Protein AF-A0A2D6XL61-F1 (afdb_monomer_lite)

Sequence (64 aa):
MGQRRINRGLARRDELRARSAERTEIRNKLTSQQQLRALDYRLGKGVGAVKERARLEALIDAGK

Radius of gyration: 18.35 Å; chains: 1; bounding box: 45×20×55 Å

pLDDT: mean 87.24, std 12.27, range [45.88, 96.12]

Foldseek 3Di:
DDDPPPPVVVVVVVVVVVVVVVVVVVLVPDQLVRNLVVCCVPQNNPGDPVVSNVVSVVVVVVVD

Structure (mmCIF, N/CA/C/O backbone):
data_AF-A0A2D6XL61-F1
#
_entry.id   AF-A0A2D6XL61-F1
#
loop_
_atom_site.group_PDB
_atom_site.id
_atom_site.type_symbol
_atom_site.label_atom_id
_atom_site.label_alt_id
_atom_site.label_comp_id
_atom_site.label_asym_id
_atom_site.label_entity_id
_atom_site.label_seq_id
_atom_site.pdbx_PDB_ins_code
_atom_site.Cartn_x
_atom_site.Cartn_y
_atom_site.Cartn_z
_atom_site.occupancy
_atom_site.B_iso_or_equiv
_atom_site.auth_seq_id
_atom_site.auth_comp_id
_atom_site.auth_asym_id
_atom_site.auth_atom_id
_atom_site.pdbx_PDB_model_num
ATOM 1 N N . MET A 1 1 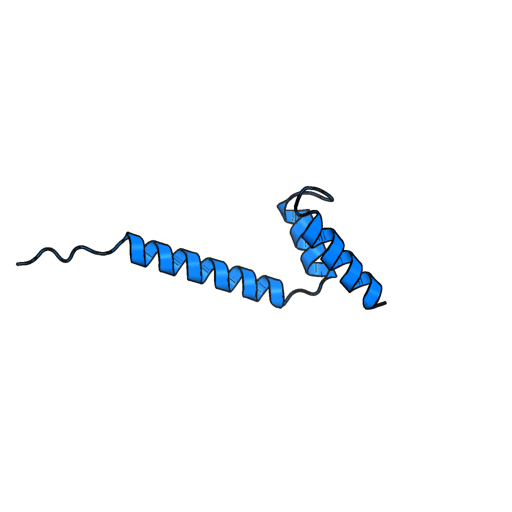? 33.078 -8.539 -35.506 1.00 45.88 1 MET A N 1
ATOM 2 C CA . MET A 1 1 ? 32.679 -7.548 -34.481 1.00 45.88 1 MET A CA 1
ATOM 3 C C . MET A 1 1 ? 31.196 -7.725 -34.169 1.00 45.88 1 MET A C 1
ATOM 5 O O . MET A 1 1 ? 30.355 -7.168 -34.862 1.00 45.88 1 MET A O 1
ATOM 9 N N . GLY A 1 2 ? 30.859 -8.597 -33.214 1.00 48.62 2 GLY A N 1
ATOM 10 C CA . GLY A 1 2 ? 29.466 -8.932 -32.899 1.00 48.62 2 GLY A CA 1
ATOM 11 C C . GLY A 1 2 ? 28.757 -7.775 -32.198 1.00 48.62 2 GLY A C 1
ATOM 12 O O . GLY A 1 2 ? 29.227 -7.289 -31.171 1.00 48.62 2 GLY A O 1
ATOM 13 N N . GLN A 1 3 ? 27.628 -7.330 -32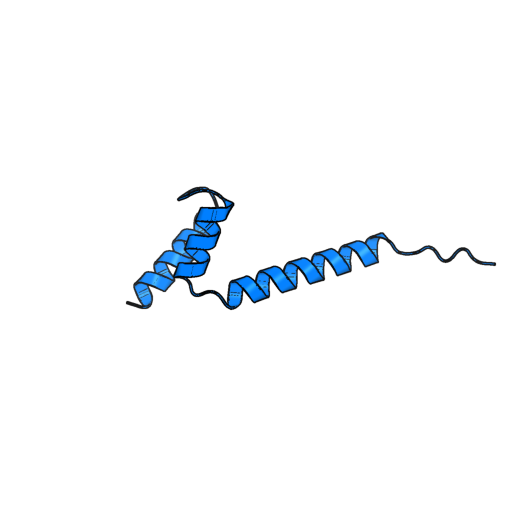.746 1.00 59.81 3 GLN A N 1
ATOM 14 C CA . GLN A 1 3 ? 26.768 -6.339 -32.104 1.00 59.81 3 GLN A CA 1
ATOM 15 C C . GLN A 1 3 ? 26.263 -6.906 -30.769 1.00 59.81 3 GLN A C 1
ATOM 17 O O . GLN A 1 3 ? 25.417 -7.800 -30.744 1.00 59.81 3 GLN A O 1
ATOM 22 N N . ARG A 1 4 ? 26.789 -6.390 -29.647 1.00 61.31 4 ARG A N 1
ATOM 23 C CA . ARG A 1 4 ? 26.246 -6.626 -28.300 1.00 61.31 4 ARG A CA 1
ATOM 24 C C . ARG A 1 4 ? 24.802 -6.134 -28.296 1.00 61.31 4 ARG A C 1
ATOM 26 O O . ARG A 1 4 ? 24.545 -4.941 -28.161 1.00 61.31 4 ARG A O 1
ATOM 33 N N . ARG A 1 5 ? 23.850 -7.053 -28.466 1.00 61.38 5 ARG A N 1
ATOM 34 C CA . ARG A 1 5 ? 22.426 -6.778 -28.277 1.00 61.38 5 ARG A CA 1
ATOM 35 C C . ARG A 1 5 ? 22.231 -6.438 -26.802 1.00 61.38 5 ARG A C 1
ATOM 37 O O . ARG A 1 5 ? 22.175 -7.326 -25.958 1.00 61.38 5 ARG A O 1
ATOM 44 N N . ILE A 1 6 ? 22.210 -5.148 -26.475 1.00 64.12 6 ILE A N 1
ATOM 45 C CA . ILE A 1 6 ? 21.870 -4.676 -25.132 1.00 64.12 6 ILE A CA 1
ATOM 46 C C . ILE A 1 6 ? 20.462 -5.202 -24.851 1.00 64.12 6 ILE A C 1
ATOM 48 O O . ILE A 1 6 ? 19.510 -4.803 -25.523 1.00 64.12 6 ILE A O 1
ATOM 52 N N . ASN A 1 7 ? 20.331 -6.123 -23.894 1.00 70.94 7 ASN A N 1
ATOM 53 C CA . ASN A 1 7 ? 19.056 -6.693 -23.460 1.00 70.94 7 ASN A CA 1
ATOM 54 C C . ASN A 1 7 ? 18.221 -5.630 -22.718 1.00 70.94 7 ASN A C 1
ATOM 56 O O . ASN A 1 7 ? 17.980 -5.728 -21.517 1.00 70.94 7 ASN A O 1
ATOM 60 N N . ARG A 1 8 ? 17.772 -4.589 -23.431 1.00 67.44 8 ARG A N 1
ATOM 61 C CA . ARG A 1 8 ? 17.012 -3.448 -22.889 1.00 67.44 8 ARG A CA 1
ATOM 62 C C . ARG A 1 8 ? 15.737 -3.886 -22.161 1.00 67.44 8 ARG A C 1
ATOM 64 O O . ARG A 1 8 ? 15.338 -3.245 -21.197 1.00 67.44 8 ARG A O 1
ATOM 71 N N . GLY A 1 9 ? 15.126 -4.995 -22.585 1.00 76.06 9 GLY A N 1
ATOM 72 C CA . GLY A 1 9 ? 13.967 -5.582 -21.905 1.00 76.06 9 GLY A CA 1
ATOM 73 C C . GLY A 1 9 ? 14.291 -6.127 -20.509 1.00 76.06 9 GLY A C 1
ATOM 74 O O . GLY A 1 9 ? 13.492 -5.948 -19.594 1.00 76.06 9 GLY A O 1
ATOM 75 N N . LEU A 1 10 ? 15.471 -6.733 -20.325 1.00 76.81 10 LEU A N 1
ATOM 76 C CA . LEU A 1 10 ? 15.923 -7.218 -19.016 1.00 76.81 10 LEU A CA 1
ATOM 77 C C . LEU A 1 10 ? 16.277 -6.047 -18.097 1.00 76.81 10 LEU A C 1
ATOM 79 O O . LEU A 1 10 ? 15.762 -5.990 -16.986 1.00 76.81 10 LEU A O 1
ATOM 83 N N . ALA A 1 11 ? 17.032 -5.066 -18.607 1.00 79.62 11 ALA A N 1
ATOM 84 C CA . ALA A 1 11 ? 17.375 -3.855 -17.859 1.00 79.62 11 ALA A CA 1
ATOM 85 C C . ALA A 1 11 ? 16.119 -3.117 -17.357 1.00 79.62 11 ALA A C 1
ATOM 87 O O . ALA A 1 11 ? 15.991 -2.839 -16.169 1.00 79.62 11 ALA A O 1
ATOM 88 N N . ARG A 1 12 ? 15.119 -2.917 -18.228 1.00 84.88 12 ARG A N 1
ATOM 89 C CA . ARG A 1 12 ? 13.837 -2.304 -17.846 1.00 84.88 12 ARG A CA 1
ATOM 90 C C . ARG A 1 12 ? 13.074 -3.128 -16.805 1.00 84.88 12 ARG A C 1
ATOM 92 O O . ARG A 1 12 ? 12.420 -2.564 -15.933 1.00 84.88 12 ARG A O 1
ATOM 99 N N . ARG A 1 13 ? 13.114 -4.461 -16.894 1.00 88.00 13 ARG A N 1
ATOM 100 C CA . ARG A 1 13 ? 12.452 -5.339 -15.919 1.00 88.00 13 ARG A CA 1
ATOM 101 C C . ARG A 1 13 ? 13.104 -5.233 -14.541 1.00 88.00 13 ARG A C 1
ATOM 103 O O . ARG A 1 13 ? 12.384 -5.167 -13.547 1.00 88.00 13 ARG A O 1
ATOM 110 N N . ASP A 1 14 ? 14.429 -5.194 -14.492 1.00 89.94 14 ASP A N 1
ATOM 111 C CA . ASP A 1 14 ? 15.175 -5.079 -13.240 1.00 89.94 14 ASP A CA 1
ATOM 112 C C . ASP A 1 14 ? 14.973 -3.696 -12.601 1.00 89.94 14 ASP A C 1
ATOM 114 O O . ASP A 1 14 ? 14.700 -3.617 -11.404 1.00 89.94 14 ASP A O 1
ATOM 118 N N . GLU A 1 15 ? 14.940 -2.624 -13.398 1.00 89.88 15 GLU A N 1
ATOM 119 C CA . GLU A 1 15 ? 14.568 -1.279 -12.934 1.00 89.88 15 GLU A CA 1
ATOM 120 C C . GLU A 1 15 ? 13.151 -1.232 -12.337 1.00 89.88 15 GLU A C 1
ATOM 122 O O . GLU A 1 15 ? 12.930 -0.663 -11.266 1.00 89.88 15 GLU A O 1
ATOM 127 N N . LEU A 1 16 ? 12.165 -1.842 -13.007 1.00 91.19 16 LEU A N 1
ATOM 128 C CA . LEU A 1 16 ? 10.790 -1.890 -12.503 1.00 91.19 16 LEU A CA 1
ATOM 129 C C . LEU A 1 16 ? 10.684 -2.700 -11.207 1.00 91.19 16 LEU A C 1
ATOM 131 O O . LEU A 1 16 ? 9.920 -2.319 -10.315 1.00 91.19 16 LEU A O 1
ATOM 135 N N . ARG A 1 17 ? 11.454 -3.788 -11.089 1.00 92.81 17 ARG A N 1
ATOM 136 C CA . ARG A 1 17 ? 11.529 -4.593 -9.866 1.00 92.81 17 ARG A CA 1
ATOM 137 C C . ARG A 1 17 ? 12.138 -3.788 -8.721 1.00 92.81 17 ARG A C 1
ATOM 139 O O . ARG A 1 17 ? 11.530 -3.759 -7.656 1.00 92.81 17 ARG A O 1
ATOM 146 N N . ALA A 1 18 ? 13.256 -3.099 -8.952 1.00 93.25 18 ALA A N 1
ATOM 147 C CA . ALA A 1 18 ? 13.904 -2.247 -7.955 1.00 93.25 18 ALA A CA 1
ATOM 148 C C . ALA A 1 18 ? 12.948 -1.160 -7.442 1.00 93.25 18 ALA A C 1
ATOM 150 O O . ALA A 1 18 ? 12.667 -1.090 -6.249 1.00 93.25 18 ALA A O 1
ATOM 151 N N . ARG A 1 19 ? 12.301 -0.419 -8.354 1.00 91.56 19 ARG A N 1
ATOM 152 C CA . ARG A 1 19 ? 11.291 0.590 -7.986 1.00 91.56 19 ARG A CA 1
ATOM 153 C C . ARG A 1 19 ? 10.109 -0.004 -7.226 1.00 91.56 19 ARG A C 1
ATOM 155 O O . ARG A 1 19 ? 9.501 0.668 -6.397 1.00 91.56 19 ARG A O 1
ATOM 162 N N . SER A 1 20 ? 9.709 -1.236 -7.541 1.00 91.88 20 SER A N 1
ATOM 163 C CA . SER A 1 20 ? 8.635 -1.900 -6.804 1.00 91.88 20 SER A CA 1
ATOM 164 C C . SER A 1 20 ? 9.069 -2.312 -5.404 1.00 91.88 20 SER A C 1
ATOM 166 O O . SER A 1 20 ? 8.278 -2.146 -4.480 1.00 91.88 20 SER A O 1
ATOM 168 N N . ALA A 1 21 ? 10.295 -2.810 -5.247 1.00 93.62 21 ALA A N 1
ATOM 169 C CA . ALA A 1 21 ? 10.865 -3.153 -3.951 1.00 93.62 21 ALA A CA 1
ATOM 170 C C . ALA A 1 21 ? 10.963 -1.914 -3.052 1.00 93.62 21 ALA A C 1
ATOM 172 O O . ALA A 1 21 ? 10.420 -1.935 -1.954 1.00 93.62 21 ALA A O 1
ATOM 173 N N . GLU A 1 22 ? 11.506 -0.804 -3.557 1.00 92.88 22 GLU A N 1
ATOM 174 C CA . GLU A 1 22 ? 11.595 0.464 -2.816 1.00 92.88 22 GLU A CA 1
ATOM 175 C C . GLU A 1 22 ? 10.222 0.953 -2.333 1.00 92.88 22 GLU A C 1
ATOM 177 O O . GLU A 1 22 ? 10.047 1.312 -1.168 1.00 92.88 22 GLU A O 1
ATOM 182 N N . ARG A 1 23 ? 9.200 0.919 -3.202 1.00 88.75 23 ARG A N 1
ATOM 183 C CA . ARG A 1 23 ? 7.829 1.290 -2.810 1.00 88.75 23 ARG A CA 1
ATOM 184 C C . ARG A 1 23 ? 7.278 0.386 -1.711 1.00 88.75 23 ARG A C 1
ATOM 186 O O . ARG A 1 23 ? 6.572 0.875 -0.829 1.00 88.75 23 ARG A O 1
ATOM 193 N N . THR A 1 24 ? 7.564 -0.911 -1.779 1.00 89.81 24 THR A N 1
ATOM 194 C CA . THR A 1 24 ? 7.148 -1.876 -0.759 1.00 89.81 24 THR A CA 1
ATOM 195 C C . THR A 1 24 ? 7.875 -1.628 0.558 1.00 89.81 24 THR A C 1
ATOM 197 O O . THR A 1 24 ? 7.231 -1.609 1.600 1.00 89.81 24 THR A O 1
ATOM 200 N N . GLU A 1 25 ? 9.180 -1.364 0.535 1.00 92.88 25 GLU A N 1
ATOM 201 C CA . GLU A 1 25 ? 9.947 -1.051 1.743 1.00 92.88 25 GLU A CA 1
ATOM 202 C C . GLU A 1 25 ? 9.450 0.220 2.424 1.00 92.88 25 GLU A C 1
ATOM 204 O O . GLU A 1 25 ? 9.228 0.223 3.634 1.00 92.88 25 GLU A O 1
ATOM 209 N N . ILE A 1 26 ? 9.220 1.287 1.653 1.00 90.94 26 ILE A N 1
ATOM 210 C CA . ILE A 1 26 ? 8.656 2.531 2.183 1.00 90.94 26 ILE A CA 1
ATOM 211 C C . ILE A 1 26 ? 7.287 2.252 2.804 1.00 90.94 26 ILE A C 1
ATOM 213 O O . IL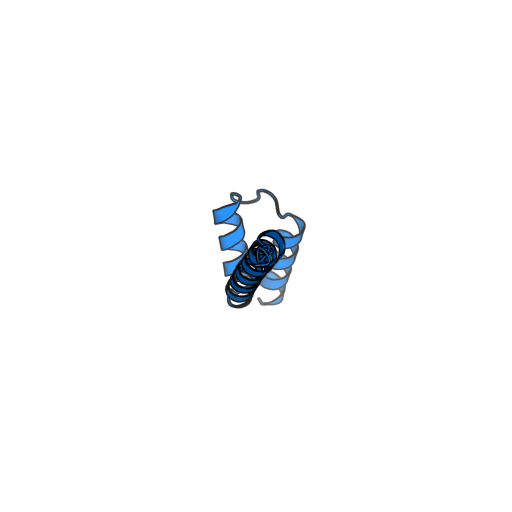E A 1 26 ? 7.032 2.693 3.920 1.00 90.94 26 ILE A O 1
ATOM 217 N N . ARG A 1 27 ? 6.425 1.478 2.129 1.00 90.25 27 ARG A N 1
ATOM 218 C CA . ARG A 1 27 ? 5.112 1.098 2.668 1.00 90.25 27 ARG A CA 1
ATOM 219 C C . ARG A 1 27 ? 5.235 0.315 3.975 1.00 90.25 27 ARG A C 1
ATOM 221 O O . ARG A 1 27 ? 4.514 0.628 4.913 1.00 90.25 27 ARG A O 1
ATOM 228 N N . ASN A 1 28 ? 6.141 -0.654 4.049 1.00 90.75 28 ASN A N 1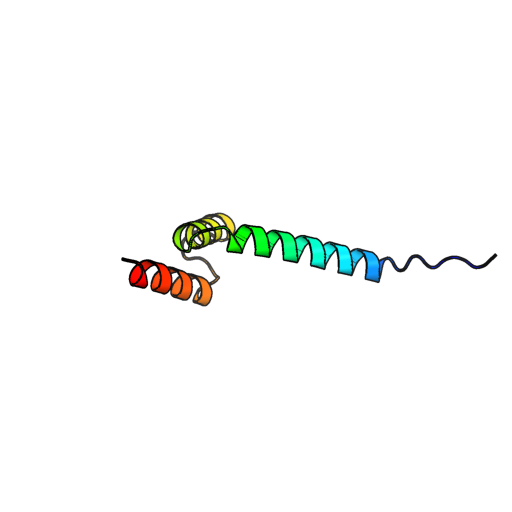
ATOM 229 C CA . ASN A 1 28 ? 6.321 -1.505 5.226 1.00 90.75 28 ASN A CA 1
ATOM 230 C C . ASN A 1 28 ? 6.839 -0.734 6.448 1.00 90.75 28 ASN A C 1
ATOM 232 O O . ASN A 1 28 ? 6.588 -1.150 7.573 1.00 90.75 28 ASN A O 1
ATOM 236 N N . LYS A 1 29 ? 7.530 0.394 6.240 1.00 93.81 29 LYS A N 1
ATOM 237 C CA . LYS A 1 29 ? 7.960 1.294 7.323 1.00 93.81 29 LYS A CA 1
ATOM 238 C C . LYS A 1 29 ? 6.822 2.153 7.886 1.00 93.81 29 LYS A C 1
ATOM 240 O O . LYS A 1 29 ? 6.985 2.742 8.950 1.00 93.81 29 LYS A O 1
ATOM 245 N N . LEU A 1 30 ? 5.692 2.256 7.184 1.00 93.00 30 LEU A N 1
ATOM 246 C CA . LEU A 1 30 ? 4.535 3.031 7.629 1.00 93.00 30 LEU A CA 1
ATOM 247 C C . LEU A 1 30 ? 3.640 2.192 8.544 1.00 93.00 30 LEU A C 1
ATOM 249 O O . LEU A 1 30 ? 3.365 1.025 8.260 1.00 93.00 30 LEU A O 1
ATOM 253 N N . THR A 1 31 ? 3.103 2.819 9.590 1.00 95.25 31 THR A N 1
ATOM 254 C CA . THR A 1 31 ? 2.061 2.212 10.431 1.00 95.25 31 THR A CA 1
ATOM 255 C C . THR A 1 31 ? 0.768 2.002 9.641 1.00 95.25 31 THR A C 1
ATOM 257 O O . THR A 1 31 ? 0.536 2.672 8.632 1.00 95.25 31 THR A O 1
ATOM 260 N N . SER A 1 32 ? -0.132 1.136 10.115 1.00 94.50 32 SER A N 1
ATOM 261 C CA . SER A 1 32 ? -1.417 0.886 9.442 1.00 94.50 32 SER A CA 1
ATOM 262 C C . SER A 1 32 ? -2.223 2.174 9.199 1.00 94.50 32 SER A C 1
ATOM 264 O O . SER A 1 32 ? -2.767 2.370 8.112 1.00 94.50 32 SER A O 1
ATOM 266 N N . GLN A 1 33 ? -2.216 3.115 10.156 1.00 94.75 33 GLN A N 1
ATOM 267 C CA . GLN A 1 33 ? -2.850 4.434 9.994 1.00 94.75 33 GLN A CA 1
ATOM 268 C C . GLN A 1 33 ? -2.181 5.276 8.902 1.00 94.75 33 GLN A C 1
ATOM 270 O O . GLN A 1 33 ? -2.858 5.911 8.093 1.00 94.75 33 GLN A O 1
ATOM 275 N N . GLN A 1 34 ? -0.849 5.289 8.859 1.00 95.69 34 GLN A N 1
ATOM 276 C CA . GLN A 1 34 ? -0.099 6.020 7.840 1.00 95.69 34 GLN A CA 1
ATOM 277 C C . GLN A 1 34 ? -0.289 5.403 6.448 1.00 95.69 34 GLN A C 1
ATOM 279 O O . GLN A 1 34 ? -0.437 6.136 5.471 1.00 95.69 34 GLN A O 1
ATOM 284 N N . GLN A 1 35 ? -0.353 4.073 6.348 1.00 95.31 35 GLN A N 1
ATOM 285 C CA . GLN A 1 35 ? -0.641 3.374 5.096 1.00 95.31 35 GLN A CA 1
ATOM 286 C C . GLN A 1 35 ? -2.043 3.697 4.570 1.00 95.31 35 GLN A C 1
ATOM 288 O O . GLN A 1 35 ? -2.200 3.884 3.361 1.00 95.31 35 GLN A O 1
ATOM 293 N N . LEU A 1 36 ? -3.040 3.803 5.455 1.00 94.94 36 LEU A N 1
ATOM 294 C CA . LEU A 1 36 ? -4.405 4.181 5.086 1.00 94.94 36 LEU A CA 1
ATOM 295 C C . LEU A 1 36 ? -4.461 5.629 4.576 1.00 94.94 36 LEU A C 1
ATOM 297 O O . LEU A 1 36 ? -4.993 5.880 3.497 1.00 94.94 36 LEU A O 1
ATOM 301 N N . ARG A 1 37 ? -3.801 6.566 5.272 1.00 94.62 37 ARG A N 1
ATOM 302 C CA . ARG A 1 37 ? -3.679 7.965 4.819 1.00 94.62 37 ARG A CA 1
ATOM 303 C C . ARG A 1 37 ? -2.968 8.082 3.470 1.00 94.62 37 ARG A C 1
ATOM 305 O O . ARG A 1 37 ? -3.376 8.872 2.624 1.00 94.62 37 ARG A O 1
ATOM 312 N N . ALA A 1 38 ? -1.924 7.287 3.243 1.00 93.50 38 ALA A N 1
ATOM 313 C CA . ALA A 1 38 ? -1.225 7.258 1.962 1.00 93.50 38 ALA A CA 1
ATOM 314 C C . ALA A 1 38 ? -2.117 6.732 0.821 1.00 93.50 38 ALA A C 1
ATOM 316 O O . ALA A 1 38 ? -2.004 7.206 -0.309 1.00 93.50 38 ALA A O 1
ATOM 317 N N . LEU A 1 39 ? -3.011 5.773 1.098 1.00 92.81 39 LEU A N 1
ATOM 318 C CA . LEU A 1 39 ? -4.014 5.324 0.126 1.00 92.81 39 LEU A CA 1
ATOM 319 C C . LEU A 1 39 ? -5.033 6.426 -0.176 1.00 92.81 39 LEU A C 1
ATOM 321 O O . LEU A 1 39 ? -5.304 6.678 -1.349 1.00 92.81 39 LEU A O 1
ATOM 325 N N . ASP A 1 40 ? -5.532 7.116 0.850 1.00 94.94 40 ASP A N 1
ATOM 326 C CA . ASP A 1 40 ? -6.453 8.248 0.686 1.00 94.94 40 ASP A CA 1
ATOM 327 C C . ASP A 1 40 ? -5.846 9.384 -0.133 1.00 94.94 40 ASP A C 1
ATOM 329 O O . ASP A 1 40 ? -6.512 9.924 -1.012 1.00 94.94 40 ASP A O 1
ATOM 333 N N . TYR A 1 41 ? -4.574 9.708 0.098 1.00 93.75 41 TYR A N 1
ATOM 334 C CA . TYR A 1 41 ? -3.871 10.733 -0.671 1.00 93.75 41 TYR A CA 1
ATOM 335 C C . TYR A 1 41 ? -3.727 10.361 -2.155 1.00 93.75 41 TYR A C 1
ATOM 337 O O . TYR A 1 41 ? -3.861 11.216 -3.024 1.00 93.75 41 TYR A O 1
ATOM 345 N N . ARG A 1 42 ? -3.454 9.086 -2.464 1.00 91.06 42 ARG A N 1
ATOM 346 C CA . ARG A 1 42 ? -3.178 8.643 -3.844 1.00 91.06 42 ARG A CA 1
ATOM 347 C C . ARG A 1 42 ? -4.429 8.387 -4.670 1.00 91.06 42 ARG A C 1
ATOM 349 O O . ARG A 1 42 ? -4.396 8.602 -5.876 1.00 91.06 42 ARG A O 1
ATOM 356 N N . LEU A 1 43 ? -5.473 7.844 -4.050 1.00 93.12 43 LEU A N 1
ATOM 357 C CA . LEU A 1 43 ? -6.676 7.393 -4.755 1.00 93.12 43 LEU A CA 1
ATOM 358 C C . LEU A 1 43 ? -7.886 8.294 -4.493 1.00 93.12 43 LEU A C 1
ATOM 360 O O . LEU A 1 43 ? -8.844 8.244 -5.255 1.00 93.12 43 LEU A O 1
ATOM 364 N N . GLY A 1 44 ? -7.843 9.113 -3.443 1.00 92.44 44 GLY A N 1
ATOM 365 C CA . GLY A 1 44 ? -9.005 9.791 -2.882 1.00 92.44 44 GLY A CA 1
ATOM 366 C C . GLY A 1 44 ? -9.574 9.021 -1.689 1.00 92.44 44 GLY A C 1
ATOM 367 O O . GLY A 1 44 ? -9.461 7.793 -1.594 1.00 92.44 44 GLY A O 1
ATOM 368 N N . LYS A 1 45 ? -10.190 9.750 -0.752 1.00 92.38 45 LYS A N 1
ATOM 369 C CA . LYS A 1 45 ? -10.756 9.162 0.467 1.00 92.38 45 LYS A CA 1
ATOM 370 C C . LYS A 1 45 ? -11.872 8.174 0.129 1.00 92.38 45 LYS A C 1
ATOM 372 O O . LYS A 1 45 ? -12.822 8.533 -0.556 1.00 92.38 45 LYS A O 1
ATOM 377 N N . GLY A 1 46 ? -11.750 6.935 0.606 1.00 89.31 46 GLY A N 1
ATOM 378 C CA . GLY A 1 46 ? -12.733 5.872 0.346 1.00 89.31 46 GLY A CA 1
ATOM 379 C C . GLY A 1 46 ? -12.776 5.365 -1.103 1.00 89.31 46 GLY A C 1
ATOM 380 O O . GLY A 1 46 ? -13.622 4.541 -1.436 1.00 89.31 46 GLY A O 1
ATOM 381 N N . VAL A 1 47 ? -11.863 5.816 -1.969 1.00 94.00 47 VAL A N 1
ATOM 382 C CA . VAL A 1 47 ? -11.824 5.415 -3.379 1.00 94.00 47 VAL A CA 1
ATOM 383 C C . VAL A 1 47 ? -10.862 4.243 -3.564 1.00 94.00 47 VAL A C 1
ATOM 385 O O . VAL A 1 47 ? -9.710 4.288 -3.116 1.00 94.00 47 VAL A O 1
ATOM 388 N N . GLY A 1 48 ? -11.335 3.195 -4.247 1.00 94.12 48 GLY A N 1
ATOM 389 C CA . GLY A 1 48 ? -10.537 2.027 -4.624 1.00 94.12 48 GLY A CA 1
ATOM 390 C C . GLY A 1 48 ? -9.950 1.257 -3.436 1.00 94.12 48 GLY A C 1
ATOM 391 O O . GLY A 1 48 ? -10.268 1.516 -2.280 1.00 94.12 48 GLY A O 1
ATOM 392 N N . ALA A 1 49 ? -9.090 0.275 -3.728 1.00 93.75 49 ALA A N 1
ATOM 393 C CA . ALA A 1 49 ? -8.338 -0.498 -2.728 1.00 93.75 49 ALA A CA 1
ATOM 394 C C . ALA A 1 49 ? -9.179 -1.047 -1.547 1.00 93.75 49 ALA A C 1
ATOM 396 O O . ALA A 1 49 ? -8.661 -1.202 -0.446 1.00 93.75 49 ALA A O 1
ATOM 397 N N . VAL A 1 50 ? -10.460 -1.368 -1.777 1.00 95.25 50 VAL A N 1
ATOM 398 C CA . VAL A 1 50 ? -11.460 -1.684 -0.733 1.00 95.25 50 VAL A CA 1
ATOM 399 C C . VAL A 1 50 ? -10.968 -2.744 0.256 1.00 95.25 50 VAL A C 1
ATOM 401 O O . VAL A 1 50 ? -11.055 -2.554 1.464 1.00 95.25 50 VAL A O 1
ATOM 404 N N . LYS A 1 51 ? -10.382 -3.836 -0.248 1.00 96.12 51 LYS A N 1
ATOM 405 C CA . LYS A 1 51 ? -9.851 -4.921 0.594 1.00 96.12 51 LYS A CA 1
ATOM 406 C C . LYS A 1 51 ? -8.685 -4.470 1.473 1.00 96.12 51 LYS A C 1
ATOM 408 O O . LYS A 1 51 ? -8.605 -4.855 2.633 1.00 96.12 51 LYS A O 1
ATOM 413 N N . GLU A 1 52 ? -7.788 -3.662 0.916 1.00 94.19 52 GLU A N 1
ATOM 414 C CA . GLU A 1 52 ? -6.622 -3.166 1.648 1.00 94.19 52 GLU A CA 1
ATOM 415 C C . GLU A 1 52 ? -7.040 -2.155 2.716 1.00 94.19 52 GLU A C 1
ATOM 417 O O . GLU A 1 52 ? -6.527 -2.194 3.827 1.00 94.19 52 GLU A O 1
ATOM 422 N N . ARG A 1 53 ? -8.018 -1.297 2.407 1.00 94.75 53 ARG A N 1
ATOM 423 C CA . ARG A 1 53 ? -8.609 -0.361 3.370 1.00 94.75 53 ARG A CA 1
ATOM 424 C C . ARG A 1 53 ? -9.213 -1.102 4.556 1.00 94.75 53 ARG A C 1
ATOM 426 O O . ARG A 1 53 ? -8.783 -0.865 5.677 1.00 94.75 53 ARG A O 1
ATOM 433 N N . ALA A 1 54 ? -10.094 -2.067 4.292 1.00 95.38 54 ALA A N 1
ATOM 434 C CA . ALA A 1 54 ? -10.723 -2.872 5.335 1.00 95.38 54 ALA A CA 1
ATOM 435 C C . ALA A 1 54 ? -9.691 -3.623 6.193 1.00 95.38 54 ALA A C 1
ATOM 437 O O . ALA A 1 54 ? -9.803 -3.668 7.414 1.00 95.38 54 ALA A O 1
ATOM 438 N N . ARG A 1 55 ? -8.642 -4.179 5.570 1.00 95.38 55 ARG A N 1
ATOM 439 C CA . ARG A 1 55 ? -7.546 -4.831 6.299 1.00 95.38 55 ARG A CA 1
ATOM 440 C C . ARG A 1 55 ? -6.804 -3.852 7.208 1.00 95.38 55 ARG A C 1
ATOM 442 O O . ARG A 1 55 ? -6.526 -4.186 8.355 1.00 95.38 55 ARG A O 1
ATOM 449 N N . LEU A 1 56 ? -6.441 -2.677 6.695 1.00 94.31 56 LEU A N 1
ATOM 450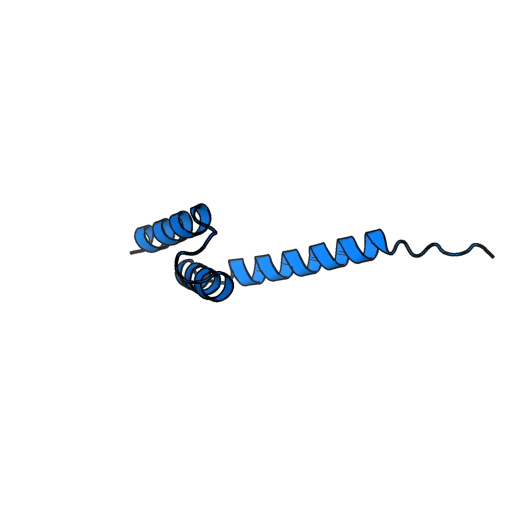 C CA . LEU A 1 56 ? -5.722 -1.665 7.467 1.00 94.31 56 LEU A CA 1
ATOM 451 C C . LEU A 1 56 ? -6.573 -1.134 8.618 1.00 94.31 56 LEU A C 1
ATOM 453 O O . LEU A 1 56 ? -6.054 -1.003 9.718 1.00 94.31 56 LEU A O 1
ATOM 457 N N . GLU A 1 57 ? -7.860 -0.882 8.387 1.00 94.25 57 GLU A N 1
ATOM 458 C CA . GLU A 1 57 ? -8.822 -0.476 9.417 1.00 94.25 57 GLU A CA 1
ATOM 459 C C . GLU A 1 57 ? -8.942 -1.537 10.515 1.00 94.25 57 GLU A C 1
ATOM 461 O O . GLU A 1 57 ? -8.758 -1.213 11.684 1.00 94.25 57 GLU A O 1
ATOM 466 N N . ALA A 1 58 ? -9.091 -2.816 10.154 1.00 95.50 58 ALA A N 1
ATOM 467 C CA . ALA A 1 58 ? -9.117 -3.910 11.125 1.00 95.50 58 ALA A CA 1
ATOM 468 C C . ALA A 1 58 ? -7.827 -3.997 11.961 1.00 95.50 58 ALA A C 1
ATOM 470 O O . ALA A 1 58 ? -7.885 -4.223 13.166 1.00 95.50 58 ALA A O 1
ATOM 471 N N . LEU A 1 59 ? -6.655 -3.785 11.348 1.00 94.00 59 LEU A N 1
ATOM 472 C CA . LEU A 1 59 ? -5.377 -3.742 12.072 1.00 94.00 59 LEU A CA 1
ATOM 473 C C . LEU A 1 59 ? -5.261 -2.523 12.997 1.00 94.00 59 LEU A C 1
ATOM 475 O O . LEU A 1 59 ? -4.604 -2.608 14.029 1.00 94.00 59 LEU A O 1
ATOM 479 N N . ILE A 1 60 ? -5.851 -1.387 12.619 1.00 93.81 60 ILE A N 1
ATOM 480 C CA . ILE A 1 60 ? -5.887 -0.180 13.454 1.00 93.81 60 ILE A CA 1
ATOM 481 C C . ILE A 1 60 ? -6.789 -0.408 14.664 1.00 93.81 60 ILE A C 1
ATOM 483 O O . ILE A 1 60 ? -6.415 -0.030 15.770 1.00 93.81 60 ILE A O 1
ATOM 487 N N . ASP A 1 61 ? -7.9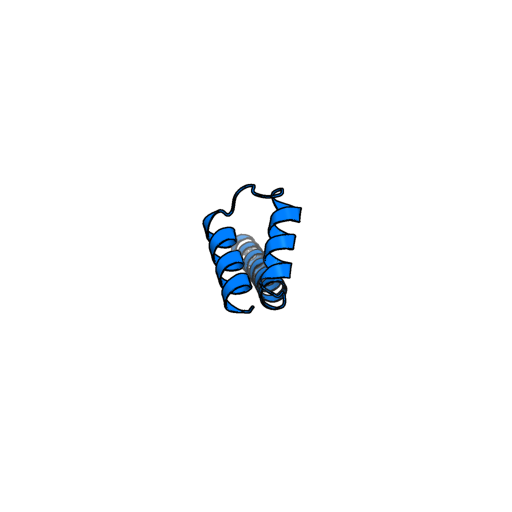53 -1.020 14.460 1.00 93.00 61 ASP A N 1
ATOM 488 C CA . ASP A 1 61 ? -8.911 -1.276 15.531 1.00 93.00 61 ASP A CA 1
ATOM 489 C C . ASP A 1 61 ? -8.451 -2.389 16.476 1.00 93.00 61 ASP A C 1
ATOM 491 O O . ASP A 1 61 ? -8.650 -2.266 17.677 1.00 93.00 61 ASP A O 1
ATOM 495 N N . ALA A 1 62 ? -7.762 -3.419 15.976 1.00 89.31 62 ALA A N 1
ATOM 496 C CA . ALA A 1 62 ? -7.173 -4.469 16.813 1.00 89.31 62 ALA A CA 1
ATOM 497 C C . ALA A 1 62 ? -5.975 -3.997 17.664 1.00 89.31 62 ALA A C 1
ATOM 499 O O . ALA A 1 62 ? -5.545 -4.717 18.560 1.00 89.31 62 ALA A O 1
ATOM 500 N N . GLY A 1 63 ? -5.399 -2.831 17.349 1.00 78.50 63 GLY A N 1
ATOM 501 C CA . GLY A 1 63 ? -4.292 -2.220 18.092 1.00 78.50 63 GLY A CA 1
ATOM 502 C C . GLY A 1 63 ? -4.712 -1.111 19.065 1.00 78.50 63 GLY A C 1
ATOM 503 O O . GLY A 1 63 ? -3.828 -0.450 19.613 1.00 78.50 63 GLY A O 1
ATOM 504 N N . LYS A 1 64 ? -6.019 -0.864 19.224 1.00 57.22 64 LYS A N 1
ATOM 505 C CA . LYS A 1 64 ? -6.594 -0.035 20.296 1.00 57.22 64 LYS A CA 1
ATOM 506 C C . LYS A 1 64 ? -6.863 -0.886 21.529 1.00 57.22 64 LYS A C 1
ATOM 508 O O . LYS A 1 64 ? -6.759 -0.311 22.632 1.00 57.22 64 LYS A O 1
#

Secondary structure (DSSP, 8-state):
-------HHHHHHHHHHHHHHHHHHHHHTS-HHHHHHHHHHHH-TT-S-HHHHHHHHHHHHTT-